Protein AF-A0A7Y4YJZ4-F1 (afdb_monomer)

Mean predicted aligned error: 3.48 Å

Sequence (54 aa):
MEGKVVVAECLARGILINGTGEHVLRFVPPLIIAQPEIDRLLDTLTQIFSKQAA

Solvent-accessible surface area (backbone atoms only — not comparable to full-atom values): 3369 Å² total; per-residue (Å²): 132,54,25,66,57,56,33,53,55,35,44,78,71,77,39,89,55,43,57,54,75,62,79,33,78,46,82,83,78,66,96,81,71,52,69,72,63,52,51,55,50,50,53,52,52,49,56,60,54,55,68,65,79,106

Nearest PDB structures (foldseek):
  5xx1-assembly1_A  TM=8.459E-01  e=1.478E+00  Salmonella enterica subsp. enterica serovar Typhi
  5xx1-assembly1_D  TM=7.810E-01  e=1.125E+00  Salmonella enterica subsp. enterica serovar Typhi
  5xx1-assembly1_E  TM=7.800E-01  e=1.125E+00  Salmonella enterica subsp. enterica serovar Typhi
  5xx1-assembly1_H  TM=8.463E-01  e=1.814E+00  Salmonella enterica subsp. enterica serovar Typhi
  6j30-assembly1_Q  TM=2.943E-01  e=6.641E+00  Saccharomyces cerevisiae S288C

pLDDT: mean 92.33, std 9.95, range [45.28, 98.25]

Secondary structure (DSSP, 8-state):
--HHHHHHHHHHTT---EEETTTEEE----TT--HHHHHHHHHHHHHHHHTT--

Foldseek 3Di:
DWVVVVQVQCVVVVHHWDDDPTPRIGDDDDPPDDPVVVVVVVVSVCVVVVVVVD

Radius of gyration: 11.37 Å; Cα contacts (8 Å, |Δi|>4): 41; chains: 1; bounding box: 32×18×27 Å

Structure (mmCIF, N/CA/C/O backbone):
data_AF-A0A7Y4YJZ4-F1
#
_entry.id   AF-A0A7Y4YJZ4-F1
#
loop_
_atom_site.group_PDB
_atom_site.id
_atom_site.type_symbol
_atom_site.label_atom_id
_atom_site.label_alt_id
_atom_site.label_comp_id
_atom_site.label_asym_id
_atom_site.label_entity_id
_atom_site.label_seq_id
_atom_site.pdbx_PDB_ins_code
_atom_site.Cartn_x
_atom_site.Cartn_y
_atom_site.Cartn_z
_atom_site.occupancy
_atom_site.B_iso_or_equiv
_atom_site.auth_seq_id
_atom_site.auth_comp_id
_atom_site.auth_asym_id
_atom_site.auth_atom_id
_atom_site.pdbx_PDB_model_num
ATOM 1 N N . MET A 1 1 ? -7.862 8.021 13.513 1.00 74.56 1 MET A N 1
ATOM 2 C CA . MET A 1 1 ? -7.326 6.643 13.502 1.00 74.56 1 MET A CA 1
ATOM 3 C C . MET A 1 1 ? -5.831 6.690 13.783 1.00 74.56 1 MET A C 1
ATOM 5 O O . MET A 1 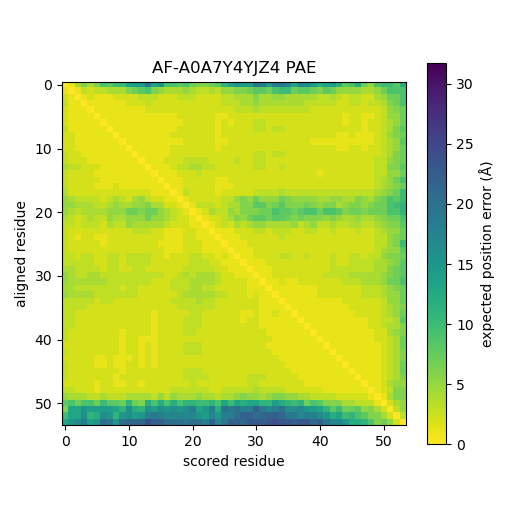1 ? -5.158 7.576 13.266 1.00 74.56 1 MET A O 1
ATOM 9 N N . GLU A 1 2 ? -5.321 5.774 14.603 1.00 88.00 2 GLU A N 1
ATOM 10 C CA . GLU A 1 2 ? -3.879 5.621 14.833 1.00 88.00 2 GLU A CA 1
ATOM 11 C C . GLU A 1 2 ? -3.217 4.905 13.650 1.00 88.00 2 GLU A C 1
ATOM 13 O O . GLU A 1 2 ? -3.740 3.905 13.152 1.00 88.00 2 GLU A O 1
ATOM 18 N N . GLY A 1 3 ? -2.039 5.368 13.222 1.00 91.38 3 GLY A N 1
ATOM 19 C CA . GLY A 1 3 ? -1.310 4.778 12.094 1.00 91.38 3 GLY A CA 1
ATOM 20 C C . GLY A 1 3 ? -1.006 3.288 12.283 1.00 91.38 3 GLY A C 1
ATOM 21 O O . GLY A 1 3 ? -1.037 2.530 11.317 1.00 91.38 3 GLY A O 1
ATOM 22 N N . LYS A 1 4 ? -0.811 2.836 13.530 1.00 92.38 4 LYS A N 1
ATOM 23 C CA . LYS A 1 4 ? -0.603 1.416 13.864 1.00 92.38 4 LYS A CA 1
ATOM 24 C C . LYS A 1 4 ? -1.771 0.523 13.434 1.00 92.38 4 LYS A C 1
ATOM 26 O O . LYS A 1 4 ? -1.530 -0.591 12.977 1.00 92.38 4 LYS A O 1
ATOM 31 N N . VAL A 1 5 ? -3.010 1.013 13.535 1.00 94.19 5 VAL A N 1
ATOM 32 C CA . VAL A 1 5 ? -4.202 0.260 13.109 1.00 94.19 5 VAL A CA 1
ATOM 33 C C . VAL A 1 5 ? -4.200 0.082 11.593 1.00 94.19 5 VAL A C 1
ATOM 35 O O . VAL A 1 5 ? -4.400 -1.026 11.106 1.00 94.19 5 VAL A O 1
ATOM 38 N N . VAL A 1 6 ? -3.881 1.140 10.841 1.00 95.00 6 VAL A N 1
ATOM 39 C CA . VAL A 1 6 ? -3.789 1.068 9.372 1.00 95.00 6 VAL A CA 1
ATOM 40 C C . VAL A 1 6 ? -2.700 0.101 8.928 1.00 95.00 6 VAL A C 1
ATOM 42 O O . VAL A 1 6 ? -2.909 -0.682 8.004 1.00 95.00 6 VAL A O 1
ATOM 45 N N . VAL A 1 7 ? -1.544 0.138 9.596 1.00 95.69 7 VAL A N 1
ATOM 46 C CA . VAL A 1 7 ? -0.424 -0.769 9.319 1.00 95.69 7 VAL A CA 1
ATOM 47 C C . VAL A 1 7 ? -0.841 -2.226 9.532 1.00 95.69 7 VAL A C 1
ATOM 49 O O . VAL A 1 7 ? -0.579 -3.060 8.666 1.00 95.69 7 VAL A O 1
ATOM 52 N N . ALA A 1 8 ? -1.529 -2.530 10.637 1.00 95.50 8 ALA A N 1
ATOM 53 C CA . ALA A 1 8 ? -2.012 -3.880 10.926 1.00 95.50 8 ALA A CA 1
ATOM 54 C C . ALA A 1 8 ? -3.042 -4.369 9.889 1.00 95.50 8 ALA A C 1
ATOM 56 O O . ALA A 1 8 ? -2.934 -5.493 9.398 1.00 95.50 8 ALA A O 1
ATOM 57 N N . GLU A 1 9 ? -3.993 -3.516 9.501 1.00 96.19 9 GLU A N 1
ATOM 58 C CA . GLU A 1 9 ? -4.993 -3.828 8.469 1.00 96.19 9 GLU A CA 1
ATOM 59 C C . GLU A 1 9 ? -4.362 -4.065 7.089 1.00 96.19 9 GLU A C 1
ATOM 61 O O . GLU A 1 9 ? -4.742 -4.999 6.380 1.00 96.19 9 GLU A O 1
ATOM 66 N N . CYS A 1 10 ? -3.375 -3.252 6.701 1.00 96.62 10 CYS A N 1
ATOM 67 C CA . CYS A 1 10 ? -2.632 -3.459 5.457 1.00 96.62 10 CYS A CA 1
ATOM 68 C C . CYS A 1 10 ? -1.876 -4.793 5.485 1.00 96.62 10 CYS A C 1
ATOM 70 O O . CYS A 1 10 ? -1.950 -5.562 4.522 1.00 96.62 10 CYS A O 1
ATOM 72 N N . LEU A 1 11 ? -1.215 -5.111 6.604 1.00 96.69 11 LEU A N 1
ATOM 73 C CA . LEU A 1 11 ? -0.475 -6.361 6.762 1.00 96.69 11 LEU A CA 1
ATOM 74 C C . LEU A 1 11 ? -1.394 -7.585 6.646 1.00 96.69 11 LEU A C 1
ATOM 76 O O . LEU A 1 11 ? -1.065 -8.521 5.918 1.00 96.69 11 LEU A O 1
ATOM 80 N N . ALA A 1 12 ? -2.570 -7.552 7.281 1.00 97.06 12 ALA A N 1
ATOM 81 C CA . ALA A 1 12 ? -3.576 -8.614 7.183 1.00 97.06 12 ALA A CA 1
ATOM 82 C C . ALA A 1 12 ? -4.059 -8.856 5.739 1.00 97.06 12 ALA A C 1
ATOM 84 O O . ALA A 1 12 ? -4.496 -9.954 5.398 1.00 97.06 12 ALA A O 1
ATOM 85 N N . ARG A 1 13 ? -3.946 -7.845 4.871 1.00 96.44 13 ARG A N 1
ATOM 86 C CA . ARG A 1 13 ? -4.309 -7.898 3.446 1.00 96.44 13 ARG A CA 1
ATOM 87 C C . ARG A 1 13 ? -3.102 -8.138 2.531 1.00 96.44 13 ARG A C 1
ATOM 89 O O . ARG A 1 13 ? -3.213 -8.029 1.308 1.00 96.44 13 ARG A O 1
ATOM 96 N N . GLY A 1 14 ? -1.942 -8.478 3.096 1.00 96.44 14 GLY A N 1
ATOM 97 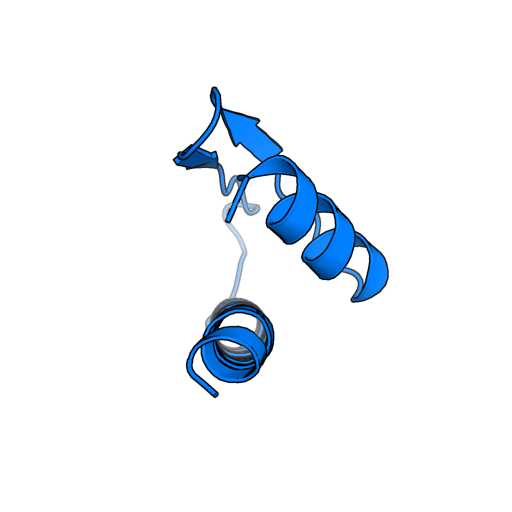C CA . GLY A 1 14 ? -0.724 -8.777 2.342 1.00 96.44 14 GLY A CA 1
ATOM 98 C C . GLY A 1 14 ? -0.065 -7.536 1.738 1.00 96.44 14 GLY A C 1
ATOM 99 O O . GLY A 1 14 ? 0.450 -7.595 0.621 1.00 96.44 14 GLY A O 1
ATOM 100 N N . ILE A 1 15 ? -0.134 -6.402 2.435 1.00 96.69 15 ILE A N 1
ATOM 101 C CA . ILE A 1 15 ? 0.538 -5.154 2.072 1.00 96.69 15 ILE A CA 1
ATOM 102 C C . ILE A 1 15 ? 1.431 -4.736 3.241 1.00 96.69 15 ILE A C 1
ATOM 104 O O . ILE A 1 15 ? 0.949 -4.372 4.312 1.00 96.69 15 ILE A O 1
ATOM 108 N N . LEU A 1 16 ? 2.746 -4.773 3.031 1.00 96.56 16 LEU A N 1
ATOM 109 C CA . LEU A 1 16 ? 3.721 -4.385 4.045 1.00 96.56 16 LEU A CA 1
ATOM 110 C C . LEU A 1 16 ? 4.013 -2.884 3.959 1.00 96.56 16 LEU A C 1
ATOM 112 O O . LEU A 1 16 ? 4.593 -2.406 2.986 1.00 96.56 16 LEU A O 1
ATOM 116 N N . ILE A 1 17 ? 3.643 -2.153 5.006 1.00 96.19 17 ILE A N 1
ATOM 117 C CA . ILE A 1 17 ? 3.949 -0.730 5.188 1.00 96.19 17 ILE A CA 1
ATOM 118 C C . ILE A 1 17 ? 4.406 -0.495 6.623 1.00 96.19 17 ILE A C 1
ATOM 120 O O . ILE A 1 17 ? 4.165 -1.324 7.497 1.00 96.19 17 ILE A O 1
ATOM 124 N N . ASN A 1 18 ? 5.039 0.647 6.876 1.00 94.88 18 ASN A N 1
ATOM 125 C CA . ASN A 1 18 ? 5.436 1.043 8.225 1.00 94.88 18 ASN A CA 1
ATOM 126 C C . ASN A 1 18 ? 4.707 2.312 8.668 1.00 94.88 18 ASN A C 1
ATOM 128 O O . ASN A 1 18 ? 4.294 3.125 7.847 1.00 94.88 18 ASN A O 1
ATOM 132 N N . GLY A 1 19 ? 4.592 2.508 9.979 1.00 94.25 19 GLY A N 1
ATOM 133 C CA . GLY A 1 19 ? 4.233 3.794 10.576 1.00 94.25 19 GLY A CA 1
ATOM 134 C C . GLY A 1 19 ? 5.492 4.581 10.940 1.00 94.25 19 GLY A C 1
ATOM 135 O O . GLY A 1 19 ? 6.497 3.997 11.342 1.00 94.25 19 GLY A O 1
ATOM 136 N N . THR A 1 20 ? 5.461 5.901 10.798 1.00 89.75 20 THR A N 1
ATOM 137 C CA . THR A 1 20 ? 6.485 6.810 11.332 1.00 89.75 20 THR A CA 1
ATOM 138 C C . THR A 1 20 ? 5.795 7.773 12.295 1.00 89.75 20 THR A C 1
ATOM 140 O O . THR A 1 20 ? 5.058 8.657 11.882 1.00 89.75 20 THR A O 1
ATOM 143 N N . GLY A 1 21 ? 5.975 7.580 13.600 1.00 86.81 21 GLY A N 1
ATOM 144 C CA . GLY A 1 21 ? 5.162 8.287 14.596 1.00 86.81 21 GLY A CA 1
ATOM 145 C C . GLY A 1 21 ? 3.693 7.838 14.586 1.00 86.81 21 GLY A C 1
ATOM 146 O O . GLY A 1 21 ? 3.371 6.737 14.139 1.00 86.81 21 GLY A O 1
ATOM 147 N N . GLU A 1 22 ? 2.799 8.674 15.115 1.00 87.81 22 GLU A N 1
ATOM 148 C CA . GLU A 1 22 ? 1.406 8.284 15.391 1.00 87.81 22 GLU A CA 1
ATOM 149 C C . GLU A 1 22 ? 0.474 8.375 14.175 1.00 87.81 22 GLU A C 1
ATOM 151 O O . GLU A 1 22 ? -0.471 7.593 14.059 1.00 87.81 22 GLU A O 1
ATOM 156 N N . HIS A 1 23 ? 0.750 9.296 13.246 1.00 90.94 23 HIS A N 1
ATOM 157 C CA . HIS A 1 23 ? -0.177 9.647 12.162 1.00 90.94 23 HIS A CA 1
ATOM 158 C C . HIS A 1 23 ? 0.466 9.706 10.770 1.00 90.94 23 HIS A C 1
ATOM 160 O O . HIS A 1 23 ? -0.164 10.188 9.832 1.00 90.94 23 HIS A O 1
ATOM 166 N N . VAL A 1 24 ? 1.698 9.210 10.603 1.00 93.75 24 VAL A N 1
ATOM 167 C CA . VAL A 1 24 ? 2.362 9.155 9.290 1.00 93.75 24 VAL A CA 1
ATOM 168 C C . VAL A 1 24 ? 2.588 7.705 8.879 1.00 93.75 24 VAL A C 1
ATOM 170 O O . VAL A 1 24 ? 3.097 6.897 9.655 1.00 93.75 24 VAL A O 1
ATOM 173 N N . LEU A 1 25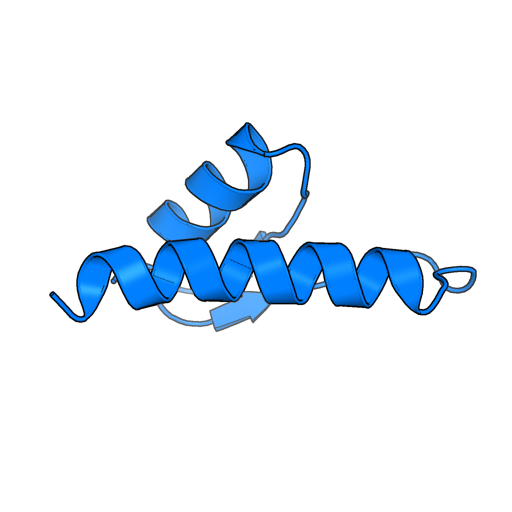 ? 2.225 7.380 7.639 1.00 95.44 25 LEU A N 1
ATOM 174 C CA . LEU A 1 25 ? 2.500 6.089 7.01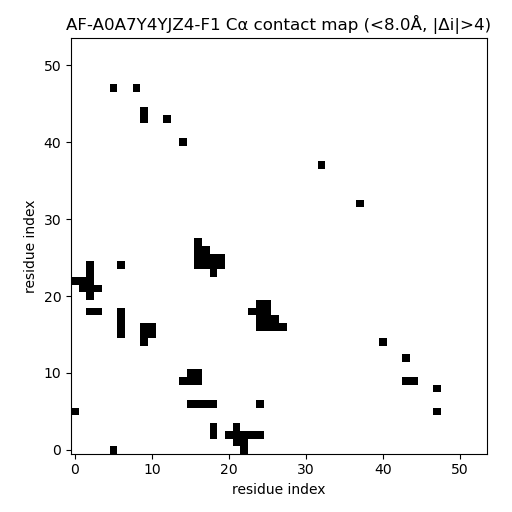0 1.00 95.44 25 LEU A CA 1
ATOM 175 C C . LEU A 1 25 ? 3.699 6.222 6.071 1.00 95.44 25 LEU A C 1
ATOM 177 O O . LEU A 1 25 ? 3.838 7.213 5.356 1.00 95.44 25 LEU A O 1
ATOM 181 N N . ARG A 1 26 ? 4.564 5.211 6.070 1.00 96.31 26 ARG A N 1
ATOM 182 C CA . ARG A 1 26 ? 5.763 5.126 5.242 1.00 96.31 26 ARG A CA 1
ATOM 183 C C . ARG A 1 26 ? 5.644 3.949 4.282 1.00 96.31 26 ARG A C 1
ATOM 185 O O . ARG A 1 26 ? 5.536 2.797 4.704 1.00 96.31 26 ARG A O 1
ATOM 192 N N . PHE A 1 27 ? 5.762 4.259 2.997 1.00 96.25 27 PHE A N 1
ATOM 193 C CA . PHE A 1 27 ? 5.739 3.307 1.892 1.00 96.25 27 PHE A CA 1
ATOM 194 C C . PHE A 1 27 ? 7.137 3.247 1.273 1.00 96.25 27 PHE A C 1
ATOM 196 O O . PHE A 1 27 ? 7.717 4.285 0.959 1.00 96.25 27 PHE A O 1
ATOM 203 N N . VAL A 1 28 ? 7.698 2.045 1.140 1.00 95.50 28 VAL A N 1
ATOM 204 C CA . VAL A 1 28 ? 9.022 1.826 0.532 1.00 95.50 28 VAL A CA 1
ATOM 205 C C . VAL A 1 28 ? 8.925 0.643 -0.436 1.00 95.50 28 VAL A C 1
ATOM 207 O O . VAL A 1 28 ? 9.343 -0.463 -0.093 1.00 95.50 28 VAL A O 1
ATOM 210 N N . PRO A 1 29 ? 8.294 0.832 -1.609 1.00 95.56 29 PRO 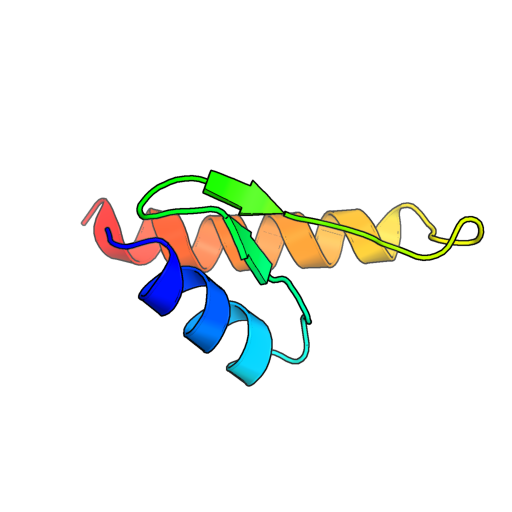A N 1
ATOM 211 C CA . PRO A 1 29 ? 8.214 -0.214 -2.620 1.00 95.56 29 PRO A CA 1
ATOM 212 C C . PRO A 1 29 ? 9.572 -0.438 -3.314 1.00 95.56 29 PRO A C 1
ATOM 214 O O . PRO A 1 29 ? 10.458 0.420 -3.239 1.00 95.56 29 PRO A O 1
ATOM 217 N N . PRO A 1 30 ? 9.751 -1.569 -4.019 1.00 96.12 30 PRO A N 1
ATOM 218 C CA . PRO A 1 30 ? 10.907 -1.772 -4.887 1.00 96.12 30 PRO A CA 1
ATOM 219 C C . PRO A 1 30 ? 10.866 -0.825 -6.099 1.00 96.12 30 PRO A C 1
ATOM 221 O O . PRO A 1 30 ? 9.800 -0.402 -6.536 1.00 96.12 30 PRO A O 1
ATOM 224 N N . LEU A 1 31 ? 12.027 -0.548 -6.704 1.00 97.31 31 LEU A N 1
ATOM 225 C CA . LEU A 1 31 ? 12.134 0.344 -7.875 1.00 97.31 31 LEU A CA 1
ATOM 226 C C . LEU A 1 31 ? 11.509 -0.224 -9.164 1.00 97.31 31 LEU A C 1
ATOM 228 O O . LEU A 1 31 ? 11.382 0.494 -10.148 1.00 97.31 31 LEU A O 1
ATOM 232 N N . ILE A 1 32 ? 11.141 -1.505 -9.157 1.00 97.44 32 ILE A N 1
ATOM 233 C CA . ILE A 1 32 ? 10.503 -2.215 -10.275 1.00 97.44 32 ILE A CA 1
ATOM 234 C C . ILE A 1 32 ? 8.974 -2.299 -10.141 1.00 97.44 32 ILE A C 1
ATOM 236 O O . ILE A 1 32 ? 8.348 -3.030 -10.902 1.00 97.44 32 ILE A O 1
ATOM 240 N N . ILE A 1 33 ? 8.385 -1.612 -9.155 1.00 97.69 33 ILE A N 1
ATOM 241 C CA . ILE A 1 33 ? 6.939 -1.638 -8.915 1.00 97.69 33 ILE A CA 1
ATOM 242 C C . ILE A 1 33 ? 6.157 -1.128 -10.134 1.00 97.69 33 ILE A C 1
ATOM 244 O O . ILE A 1 33 ? 6.555 -0.163 -10.791 1.00 97.69 33 ILE A O 1
ATOM 248 N N . ALA A 1 34 ? 5.026 -1.764 -10.418 1.00 98.12 34 ALA A N 1
ATOM 249 C CA . ALA A 1 34 ? 4.137 -1.438 -11.520 1.00 98.12 34 ALA A CA 1
ATOM 250 C C . ALA A 1 34 ? 2.831 -0.789 -11.037 1.00 98.12 34 ALA A C 1
ATOM 252 O O . ALA A 1 34 ? 2.408 -0.931 -9.889 1.00 98.12 34 ALA A O 1
ATOM 253 N N . GLN A 1 35 ? 2.148 -0.105 -11.955 1.00 98.06 35 GLN A N 1
ATOM 254 C CA . GLN A 1 35 ? 0.899 0.599 -11.663 1.00 98.06 35 GLN A CA 1
ATOM 255 C C . GLN A 1 35 ? -0.196 -0.280 -11.022 1.00 98.06 35 GLN A C 1
ATOM 257 O O . GLN A 1 35 ? -0.749 0.152 -10.014 1.00 98.06 35 GLN A O 1
ATOM 262 N N . PRO A 1 36 ? -0.436 -1.534 -11.461 1.00 98.12 36 PRO A N 1
ATOM 263 C CA . PRO A 1 36 ? -1.446 -2.388 -10.828 1.00 98.12 36 PRO A CA 1
ATOM 264 C C . PRO A 1 36 ? -1.180 -2.693 -9.344 1.00 98.12 36 PRO A C 1
ATOM 266 O O . PRO A 1 36 ? -2.112 -2.920 -8.573 1.00 98.12 36 PRO A O 1
ATOM 269 N N . GLU A 1 37 ? 0.087 -2.704 -8.917 1.00 97.38 37 GLU A N 1
ATOM 270 C CA . GLU A 1 37 ? 0.451 -2.907 -7.510 1.00 97.38 37 GLU A CA 1
ATOM 271 C C . GLU A 1 37 ? 0.112 -1.670 -6.665 1.00 97.38 37 GLU A C 1
ATOM 273 O O . GLU A 1 37 ? -0.319 -1.803 -5.516 1.00 97.38 37 GLU A O 1
ATOM 278 N N . ILE A 1 38 ? 0.254 -0.474 -7.248 1.00 97.56 38 ILE A N 1
ATOM 279 C CA . ILE A 1 38 ? -0.162 0.793 -6.635 1.00 97.56 38 ILE A CA 1
ATOM 280 C C . ILE A 1 38 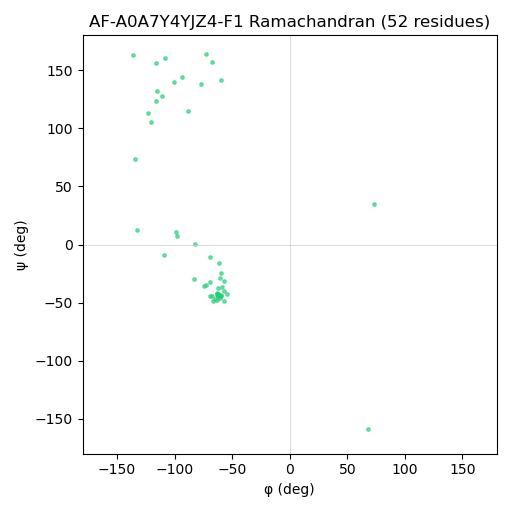? -1.687 0.875 -6.558 1.00 97.56 38 ILE A C 1
ATOM 282 O O . ILE A 1 38 ? -2.218 1.220 -5.503 1.00 97.56 38 ILE A O 1
ATOM 286 N N . ASP A 1 39 ? -2.394 0.500 -7.623 1.00 98.25 39 ASP A N 1
ATOM 287 C CA . ASP A 1 39 ? -3.860 0.507 -7.651 1.00 98.25 39 ASP A CA 1
ATOM 288 C C . ASP A 1 39 ? -4.429 -0.407 -6.551 1.00 98.25 39 ASP A C 1
ATOM 290 O O . ASP A 1 39 ? -5.263 0.017 -5.749 1.00 98.25 39 ASP A O 1
ATOM 294 N N . ARG A 1 40 ? -3.865 -1.615 -6.389 1.00 97.50 40 ARG A N 1
ATOM 295 C CA . ARG A 1 40 ? -4.214 -2.536 -5.290 1.00 97.50 40 ARG A CA 1
ATOM 296 C C . ARG A 1 40 ? -4.011 -1.912 -3.901 1.00 97.50 40 ARG A C 1
ATOM 298 O O . ARG A 1 40 ? -4.810 -2.155 -2.986 1.00 97.50 40 ARG A O 1
ATOM 305 N N . LEU A 1 41 ? -2.930 -1.151 -3.713 1.00 97.06 41 LEU A N 1
ATOM 306 C CA . LEU A 1 41 ? -2.657 -0.444 -2.460 1.00 97.06 41 LEU A CA 1
ATOM 307 C C . LEU A 1 41 ? -3.709 0.638 -2.198 1.00 97.06 41 LEU A 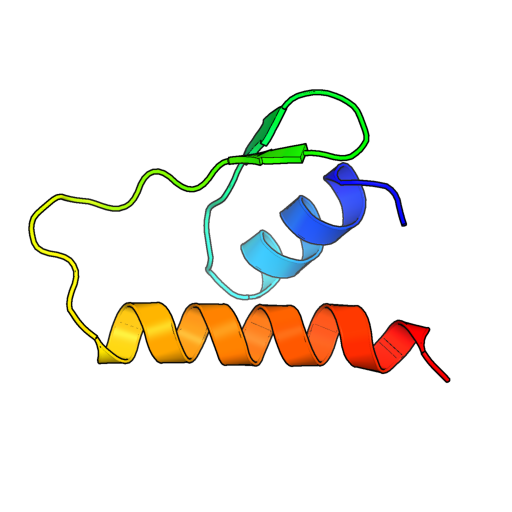C 1
ATOM 309 O O . LEU A 1 41 ? -4.241 0.711 -1.088 1.00 97.06 41 LEU A O 1
ATOM 313 N N . LEU A 1 42 ? -4.022 1.450 -3.206 1.00 97.06 42 LEU A N 1
ATOM 314 C CA . LEU A 1 42 ? -5.003 2.528 -3.102 1.00 97.06 42 LEU A CA 1
ATOM 315 C C . LEU A 1 42 ? -6.409 1.997 -2.810 1.00 97.06 42 LEU A C 1
ATOM 317 O O . LEU A 1 42 ? -7.081 2.528 -1.922 1.00 97.06 42 LEU A O 1
ATOM 321 N N . ASP A 1 43 ? -6.826 0.916 -3.467 1.00 97.62 43 ASP A N 1
ATOM 322 C CA . ASP A 1 43 ? -8.104 0.250 -3.191 1.00 97.62 43 ASP A CA 1
ATOM 323 C C . ASP A 1 43 ? -8.178 -0.238 -1.743 1.00 97.62 43 ASP A C 1
ATOM 325 O O . ASP A 1 43 ? -9.178 -0.043 -1.044 1.00 97.62 43 ASP A O 1
ATOM 329 N N . THR A 1 44 ? -7.089 -0.836 -1.255 1.00 96.12 44 THR A N 1
ATOM 330 C CA . THR A 1 44 ? -7.010 -1.324 0.124 1.00 96.12 44 THR A CA 1
ATOM 331 C C . THR A 1 44 ? -7.116 -0.181 1.130 1.00 96.12 44 THR A C 1
ATOM 333 O O . THR A 1 44 ? -7.904 -0.269 2.075 1.00 96.12 44 THR A O 1
ATOM 336 N N . LEU A 1 45 ? -6.363 0.902 0.921 1.00 95.62 45 LEU A N 1
ATOM 337 C CA . LEU A 1 45 ? -6.416 2.085 1.778 1.00 95.62 45 LEU A CA 1
ATOM 338 C C . LEU A 1 45 ? -7.805 2.729 1.754 1.00 95.62 45 LEU A C 1
ATOM 340 O O . LEU A 1 45 ? -8.338 3.055 2.814 1.00 95.62 45 LEU A O 1
ATOM 344 N N . THR A 1 46 ? -8.424 2.835 0.5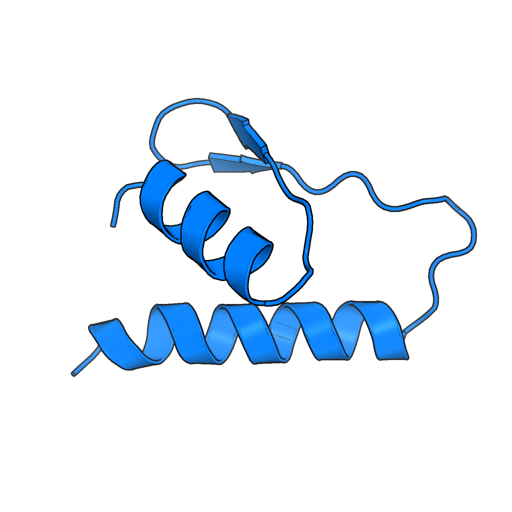78 1.00 96.25 46 THR A N 1
ATOM 345 C CA . THR A 1 46 ? -9.787 3.359 0.421 1.00 96.25 46 THR A CA 1
ATOM 346 C C . THR A 1 46 ? -10.769 2.553 1.259 1.00 96.25 46 THR A C 1
ATOM 348 O O . THR A 1 46 ? -11.500 3.119 2.062 1.00 96.25 46 THR A O 1
ATOM 351 N N . GLN A 1 47 ? -10.732 1.222 1.182 1.00 95.06 47 GLN A N 1
ATOM 352 C CA . GLN A 1 47 ? -11.598 0.374 2.004 1.00 95.06 47 GLN A CA 1
ATOM 353 C C . GLN A 1 47 ? -11.354 0.534 3.511 1.00 95.06 47 GLN A C 1
ATOM 355 O O . GLN A 1 47 ? -12.307 0.454 4.286 1.00 95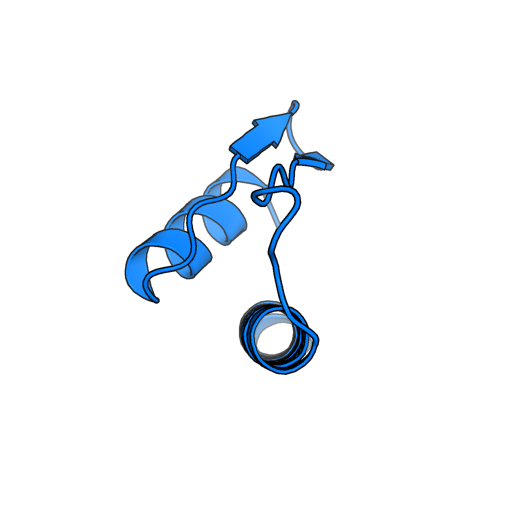.06 47 GLN A O 1
ATOM 360 N N . ILE A 1 48 ? -10.103 0.719 3.946 1.00 93.94 48 ILE A N 1
ATOM 361 C CA . ILE A 1 48 ? -9.774 0.927 5.365 1.00 93.94 48 ILE A CA 1
ATOM 362 C C . ILE A 1 48 ? -10.348 2.266 5.846 1.00 93.94 48 ILE A C 1
ATOM 364 O O . ILE A 1 48 ? -11.037 2.301 6.863 1.00 93.94 48 ILE A O 1
ATOM 368 N N . PHE A 1 49 ? -10.119 3.350 5.102 1.00 92.88 49 PHE A N 1
ATOM 369 C CA . PHE A 1 49 ? -10.568 4.686 5.496 1.00 92.88 49 PHE A CA 1
ATOM 370 C C . PHE A 1 49 ? -12.083 4.886 5.325 1.00 92.88 49 PHE A C 1
ATOM 372 O O . PHE A 1 49 ? -12.713 5.520 6.171 1.00 92.88 49 PHE A O 1
ATOM 379 N N . SER A 1 50 ? -12.703 4.309 4.292 1.00 90.75 50 SER A N 1
ATOM 380 C CA . SER A 1 50 ? -14.151 4.417 4.055 1.00 90.75 50 SER A CA 1
ATOM 381 C C . SER A 1 50 ? -14.987 3.657 5.083 1.00 90.75 50 SER A C 1
ATOM 383 O O . SER A 1 50 ? -16.064 4.127 5.432 1.00 90.75 50 SER A O 1
ATOM 385 N N . LYS A 1 51 ? -14.496 2.534 5.631 1.00 76.69 51 LYS A N 1
ATOM 386 C CA . LYS A 1 51 ? -15.166 1.820 6.739 1.00 76.69 51 LYS A CA 1
ATOM 387 C C . LYS A 1 51 ? -15.311 2.660 8.013 1.00 76.69 51 LYS A C 1
ATOM 389 O O . LYS A 1 51 ? -16.064 2.273 8.895 1.00 76.69 51 LYS A O 1
ATOM 394 N N . GLN A 1 52 ? -14.575 3.763 8.121 1.00 65.38 52 GLN A N 1
ATOM 395 C CA . GLN A 1 52 ? -14.544 4.637 9.293 1.00 65.38 52 GLN A CA 1
ATOM 396 C C . GLN A 1 52 ? -15.214 5.994 9.073 1.00 65.38 52 GLN A C 1
ATOM 398 O O . GLN A 1 52 ? -15.382 6.740 10.031 1.00 65.38 52 GLN A O 1
ATOM 403 N N . ALA A 1 53 ? -15.577 6.327 7.831 1.00 59.72 53 ALA A N 1
ATOM 404 C CA . ALA A 1 53 ? -16.364 7.519 7.520 1.00 59.72 53 ALA A CA 1
ATOM 405 C C . ALA A 1 53 ? -17.880 7.304 7.727 1.00 59.72 53 ALA A C 1
ATOM 407 O O . ALA A 1 53 ? -18.657 8.222 7.472 1.00 59.72 53 ALA A O 1
ATOM 408 N N . ALA A 1 54 ? -18.278 6.101 8.158 1.00 45.28 54 ALA A N 1
ATOM 409 C CA . ALA A 1 54 ? -19.646 5.684 8.450 1.00 45.28 54 ALA A CA 1
ATOM 410 C C . ALA A 1 54 ? -19.856 5.492 9.957 1.00 45.28 54 ALA A C 1
ATOM 412 O O . ALA A 1 54 ? -18.906 5.020 10.624 1.00 45.28 54 ALA A O 1
#